Protein AF-A0A3C0NQE3-F1 (afdb_monomer)

Sequence (54 aa):
MQLIIVTGLSGSGKTIALRMLEDSGYYCIDNLPATLLPQIAEHIDTKSLPQTNQ

pLDDT: mean 85.25, std 15.98, range [42.25, 97.81]

Foldseek 3Di:
DDDDDQDDDPPPCSVVVQVVCVVVVDDDDPPDDPVCVVVVVVVVVPPPDPPDDD

Secondary structure (DSSP, 8-state):
--------STTSSHHHHHHHHHHTT-----S--GGGHHHHHHHHHGGG------

Solvent-accessible surface area (backbone atoms only — not comparable to full-atom values): 3842 Å² total; per-residue (Å²): 139,87,89,84,87,88,79,76,63,92,88,68,46,57,72,57,54,44,51,55,38,41,78,70,72,45,91,77,81,78,93,67,62,75,86,50,49,65,60,51,56,54,62,68,64,58,78,80,64,84,83,71,87,131

Radius of gyration: 14.61 Å; Cα contacts (8 Å, |Δi|>4): 15; chains: 1; bounding box: 36×34×27 Å

Mean predicted aligned error: 7.09 Å

Structure (mmCIF, N/CA/C/O backbone):
data_AF-A0A3C0NQE3-F1
#
_entry.id   AF-A0A3C0NQE3-F1
#
loop_
_atom_site.group_PDB
_atom_site.id
_atom_site.type_symbol
_atom_site.label_atom_id
_atom_site.label_alt_id
_atom_site.label_comp_id
_atom_site.label_asym_id
_atom_site.label_entity_id
_atom_site.label_seq_id
_atom_site.pdbx_PDB_ins_code
_atom_site.Cartn_x
_atom_site.Cartn_y
_atom_site.Cartn_z
_atom_site.occupancy
_atom_site.B_iso_or_equiv
_atom_site.auth_seq_id
_atom_site.auth_comp_id
_atom_site.auth_asym_id
_atom_site.auth_atom_id
_atom_site.pdbx_PDB_model_num
ATOM 1 N N . MET A 1 1 ? -10.729 -1.787 13.940 1.00 73.25 1 MET A N 1
ATOM 2 C CA . MET A 1 1 ? -10.285 -1.442 12.573 1.00 73.25 1 MET A CA 1
ATOM 3 C C . MET A 1 1 ? -9.083 -2.298 12.200 1.00 73.25 1 MET A C 1
ATOM 5 O O . MET A 1 1 ? -8.319 -2.620 13.100 1.00 73.25 1 MET A O 1
ATOM 9 N N . GLN A 1 2 ? -8.919 -2.694 10.933 1.00 85.44 2 GLN A N 1
ATOM 10 C CA . GLN A 1 2 ? -7.798 -3.538 10.493 1.00 85.44 2 GLN A CA 1
ATOM 11 C C . GLN A 1 2 ? -6.961 -2.806 9.435 1.00 85.44 2 GLN A C 1
ATOM 13 O O . GLN A 1 2 ? -7.494 -2.414 8.401 1.00 85.44 2 GLN A O 1
ATOM 18 N N . LEU A 1 3 ? -5.662 -2.637 9.698 1.00 89.38 3 LEU A N 1
ATOM 19 C CA . LEU A 1 3 ? -4.679 -2.077 8.764 1.00 89.38 3 LEU A CA 1
ATOM 20 C C .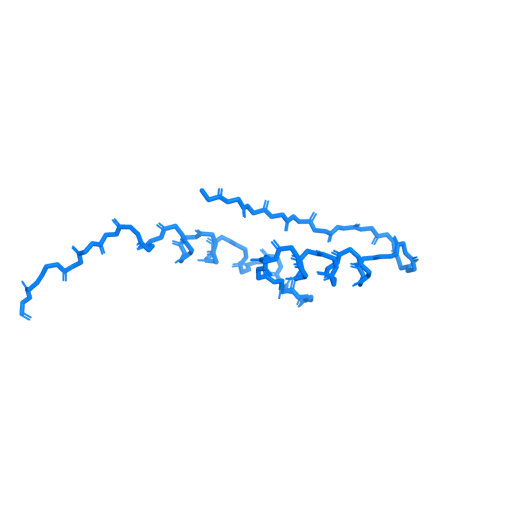 LEU A 1 3 ? -3.789 -3.207 8.238 1.00 89.38 3 LEU A C 1
ATOM 22 O O . LEU A 1 3 ? -3.186 -3.934 9.025 1.00 89.38 3 LEU A O 1
ATOM 26 N N . ILE A 1 4 ? -3.698 -3.344 6.915 1.00 92.75 4 ILE A N 1
ATOM 27 C CA . ILE A 1 4 ? -2.857 -4.347 6.250 1.00 92.75 4 ILE A CA 1
ATOM 28 C C . ILE A 1 4 ? -1.730 -3.629 5.510 1.00 92.75 4 ILE A C 1
ATOM 30 O O . ILE A 1 4 ? -1.986 -2.738 4.705 1.00 92.75 4 ILE A O 1
ATOM 34 N N . ILE A 1 5 ? -0.486 -4.044 5.757 1.00 93.50 5 ILE A N 1
ATOM 35 C CA . ILE A 1 5 ? 0.694 -3.537 5.049 1.00 93.50 5 ILE A CA 1
ATOM 36 C C . ILE A 1 5 ? 1.198 -4.629 4.104 1.00 93.50 5 ILE A C 1
ATOM 38 O O . ILE A 1 5 ? 1.664 -5.679 4.545 1.00 93.50 5 ILE A O 1
ATOM 42 N N . VAL A 1 6 ? 1.122 -4.370 2.799 1.00 94.44 6 VAL A N 1
ATOM 43 C CA . VAL A 1 6 ? 1.627 -5.275 1.758 1.00 94.44 6 VAL A CA 1
ATOM 44 C C . VAL A 1 6 ? 3.055 -4.873 1.393 1.00 94.44 6 VAL A C 1
ATOM 46 O O . VAL A 1 6 ? 3.295 -3.774 0.902 1.00 94.44 6 VAL A O 1
ATOM 49 N N . THR A 1 7 ? 4.020 -5.767 1.616 1.00 92.81 7 THR A N 1
ATOM 50 C CA . THR A 1 7 ? 5.444 -5.538 1.310 1.00 92.81 7 THR A CA 1
ATOM 51 C C . THR A 1 7 ? 6.025 -6.684 0.478 1.00 92.81 7 THR A C 1
ATOM 53 O O . THR A 1 7 ? 5.363 -7.693 0.238 1.00 92.81 7 THR A O 1
ATOM 56 N N . GLY A 1 8 ? 7.252 -6.518 -0.021 1.00 95.00 8 GLY A N 1
ATOM 57 C CA . GLY A 1 8 ? 7.958 -7.542 -0.794 1.00 95.00 8 GLY A CA 1
ATOM 58 C C . GLY A 1 8 ? 8.833 -6.964 -1.905 1.00 95.00 8 GLY A C 1
ATO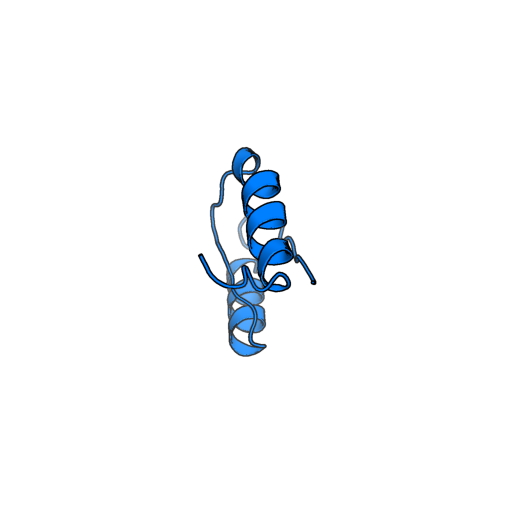M 59 O O . GLY A 1 8 ? 8.707 -5.791 -2.272 1.00 95.00 8 GLY A O 1
ATOM 60 N N . LEU A 1 9 ? 9.712 -7.796 -2.467 1.00 95.81 9 LEU A N 1
ATOM 61 C CA . LEU A 1 9 ? 10.601 -7.423 -3.574 1.00 95.81 9 LEU A CA 1
ATOM 62 C C . LEU A 1 9 ? 9.819 -7.052 -4.848 1.00 95.81 9 LEU A C 1
ATOM 64 O O . LEU A 1 9 ? 8.629 -7.346 -4.996 1.00 95.81 9 LEU A O 1
ATOM 68 N N . SER A 1 10 ? 10.480 -6.377 -5.792 1.00 94.62 10 SER A N 1
ATOM 69 C CA . SER 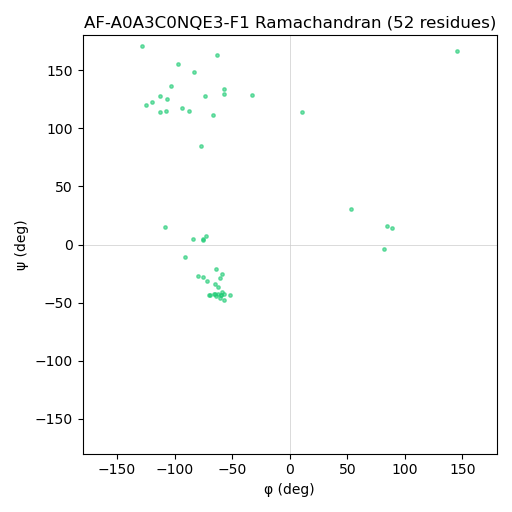A 1 10 ? 9.896 -6.145 -7.119 1.00 94.62 10 SER A CA 1
ATOM 70 C C . SER A 1 10 ? 9.534 -7.482 -7.778 1.00 94.62 10 SER A C 1
ATOM 72 O O . SER A 1 10 ? 10.307 -8.433 -7.709 1.00 94.62 10 SER A O 1
ATOM 74 N N . GLY A 1 11 ? 8.334 -7.576 -8.354 1.00 95.88 11 GLY A N 1
ATOM 75 C CA . GLY A 1 11 ? 7.820 -8.814 -8.949 1.00 95.88 11 GLY A CA 1
ATOM 76 C C . GLY A 1 11 ? 7.202 -9.831 -7.976 1.00 95.88 11 GLY A C 1
ATOM 77 O O . GLY A 1 11 ? 6.627 -10.807 -8.438 1.00 95.88 11 GLY A O 1
ATOM 78 N N . SER A 1 12 ? 7.211 -9.605 -6.655 1.00 96.50 12 SER A N 1
ATOM 79 C CA . SER A 1 12 ? 6.652 -10.554 -5.666 1.00 96.50 12 SER A CA 1
ATOM 80 C C . SER A 1 12 ? 5.115 -10.633 -5.624 1.00 96.50 12 SER A C 1
ATOM 82 O O . SER A 1 12 ? 4.558 -11.228 -4.707 1.00 96.50 12 SER A O 1
ATOM 84 N N . GLY A 1 13 ? 4.414 -9.984 -6.559 1.00 96.69 13 GLY A N 1
ATOM 85 C CA . GLY A 1 13 ? 2.951 -10.016 -6.632 1.00 96.69 13 GLY A CA 1
ATOM 86 C C . GLY A 1 13 ? 2.208 -9.010 -5.744 1.00 96.69 13 GLY A C 1
ATOM 87 O O . GLY A 1 13 ? 1.002 -9.156 -5.578 1.00 96.69 13 GLY A O 1
ATOM 88 N N . LYS A 1 14 ? 2.862 -7.962 -5.214 1.00 96.56 14 LYS A N 1
ATOM 89 C CA . LYS A 1 14 ? 2.196 -6.925 -4.387 1.00 96.56 14 LYS A CA 1
ATOM 90 C C . LYS A 1 14 ? 0.954 -6.326 -5.057 1.00 96.56 14 LYS A C 1
ATOM 92 O O . LYS A 1 14 ? -0.083 -6.215 -4.422 1.00 96.56 14 LYS A O 1
ATOM 97 N N . THR A 1 15 ? 1.032 -6.019 -6.352 1.00 96.06 15 THR A N 1
ATOM 98 C CA . THR A 1 15 ? -0.107 -5.495 -7.124 1.00 96.06 15 THR A CA 1
ATOM 99 C C . THR A 1 15 ? -1.272 -6.484 -7.186 1.00 96.06 15 THR A C 1
ATOM 101 O O . THR A 1 15 ? -2.424 -6.074 -7.130 1.00 96.06 15 THR A O 1
ATOM 104 N N . ILE A 1 16 ? -0.989 -7.788 -7.275 1.00 97.12 16 ILE A N 1
ATOM 105 C CA . ILE A 1 16 ? -2.025 -8.829 -7.263 1.00 97.12 16 ILE A CA 1
ATOM 106 C C . ILE A 1 16 ? -2.652 -8.915 -5.869 1.00 97.12 16 ILE A C 1
ATOM 108 O O . ILE A 1 16 ? -3.871 -8.969 -5.759 1.00 97.12 16 ILE A O 1
ATOM 112 N N . ALA A 1 17 ? -1.838 -8.870 -4.811 1.00 97.25 17 ALA A N 1
ATOM 113 C CA . ALA A 1 17 ? -2.332 -8.867 -3.438 1.00 97.25 17 ALA A CA 1
ATOM 114 C C . ALA A 1 17 ? -3.239 -7.658 -3.153 1.00 97.25 17 ALA A C 1
ATOM 116 O O . ALA A 1 17 ? -4.302 -7.837 -2.569 1.00 97.25 17 ALA A O 1
ATOM 117 N N . LEU A 1 18 ? -2.866 -6.455 -3.609 1.00 96.94 18 LEU A N 1
ATOM 118 C CA . LEU A 1 18 ? -3.709 -5.261 -3.477 1.00 96.94 18 LEU A CA 1
ATOM 119 C C . LEU A 1 18 ? -5.049 -5.427 -4.204 1.00 96.94 18 LEU A C 1
ATOM 121 O O . LEU A 1 18 ? -6.080 -5.188 -3.594 1.00 96.94 18 LEU A O 1
ATOM 125 N N . ARG A 1 19 ? -5.060 -5.931 -5.445 1.00 97.00 19 ARG A N 1
ATOM 126 C CA . ARG A 1 19 ? -6.315 -6.182 -6.183 1.00 97.00 19 ARG A CA 1
ATOM 127 C C . ARG A 1 19 ? -7.234 -7.170 -5.464 1.00 97.00 19 ARG A C 1
ATOM 129 O O . ARG A 1 19 ? -8.425 -6.929 -5.347 1.00 97.00 19 ARG A O 1
ATOM 136 N N . MET A 1 20 ? -6.677 -8.255 -4.928 1.00 97.81 20 MET A N 1
ATOM 137 C CA . MET A 1 20 ? -7.457 -9.243 -4.170 1.00 97.81 20 MET A CA 1
ATOM 138 C C . MET A 1 20 ? -8.027 -8.656 -2.871 1.00 97.81 20 MET A C 1
ATOM 140 O O . MET A 1 20 ? -9.119 -9.030 -2.441 1.00 97.81 20 MET A O 1
ATOM 144 N N . LEU A 1 21 ? -7.293 -7.738 -2.235 1.00 97.25 21 LEU A N 1
ATOM 145 C CA . LEU A 1 21 ? -7.776 -7.001 -1.070 1.00 97.25 21 LEU A CA 1
ATO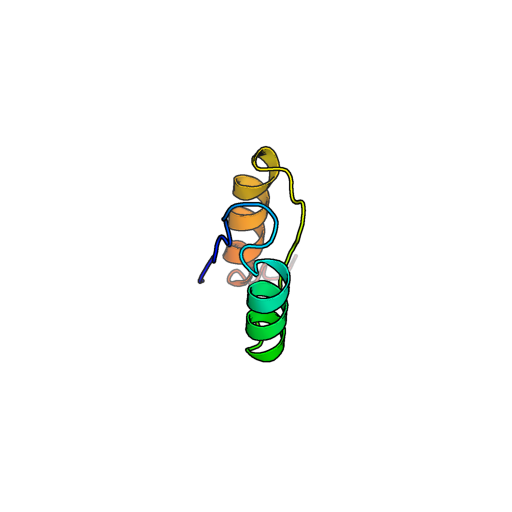M 146 C C . LEU A 1 21 ? -8.897 -6.028 -1.457 1.00 97.25 21 LEU A C 1
ATOM 148 O O . LEU A 1 21 ? -9.911 -5.992 -0.765 1.00 97.25 21 LEU A O 1
ATOM 152 N N . GLU A 1 22 ? -8.763 -5.304 -2.569 1.00 97.19 22 GLU A N 1
ATOM 153 C CA . GLU A 1 22 ? -9.828 -4.449 -3.114 1.00 97.19 22 GLU A CA 1
ATOM 154 C C . GLU A 1 22 ? -11.105 -5.252 -3.393 1.00 97.19 22 GLU A C 1
ATOM 156 O O . GLU A 1 22 ? -12.176 -4.883 -2.911 1.00 97.19 22 GLU A O 1
ATOM 161 N N . ASP A 1 23 ? -10.986 -6.402 -4.065 1.00 97.62 23 ASP A N 1
ATOM 162 C CA . ASP A 1 23 ? -12.106 -7.317 -4.337 1.00 97.62 23 ASP A CA 1
ATOM 163 C C . ASP A 1 23 ? -12.753 -7.847 -3.043 1.00 97.62 23 ASP A C 1
ATOM 165 O O . ASP A 1 23 ? -13.951 -8.126 -2.995 1.00 97.62 23 ASP A O 1
ATOM 169 N N . SER A 1 24 ? -11.970 -7.948 -1.965 1.00 96.69 24 SER A N 1
ATOM 170 C CA . SER A 1 24 ? -12.434 -8.353 -0.632 1.00 96.69 24 SER A CA 1
ATOM 171 C C . SER A 1 24 ? -13.032 -7.197 0.187 1.00 96.69 24 SER A C 1
ATOM 173 O O . SER A 1 24 ? -13.374 -7.389 1.355 1.00 96.69 24 SER A O 1
ATOM 175 N N . GLY A 1 25 ? -13.156 -6.000 -0.395 1.00 93.69 25 GLY A N 1
ATOM 176 C CA . GLY A 1 25 ? -13.765 -4.826 0.233 1.00 93.69 25 GLY A CA 1
ATOM 177 C C . GLY A 1 25 ? -12.806 -3.948 1.041 1.00 93.69 25 GLY A C 1
ATOM 178 O O . GLY A 1 25 ? -13.263 -3.104 1.815 1.00 93.69 25 GLY A O 1
ATOM 179 N N . TYR A 1 26 ? -11.490 -4.122 0.893 1.00 94.38 26 TYR A N 1
ATOM 180 C C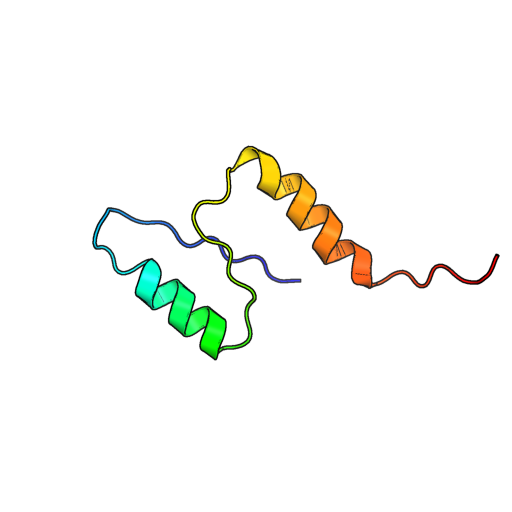A . TYR A 1 26 ? -10.506 -3.235 1.514 1.00 94.38 26 TYR A CA 1
ATOM 181 C C . TYR A 1 26 ? -10.273 -1.988 0.663 1.00 94.38 26 TYR A C 1
ATOM 183 O O . TYR A 1 26 ? -10.298 -2.025 -0.563 1.00 94.38 26 TYR A O 1
ATOM 191 N N . TYR A 1 27 ? -9.974 -0.876 1.332 1.00 92.12 27 TYR A N 1
ATOM 192 C CA . TYR A 1 27 ? -9.447 0.310 0.671 1.00 92.12 27 TYR A CA 1
ATOM 193 C C . TYR A 1 27 ? -7.923 0.207 0.592 1.00 92.12 27 TYR A C 1
ATOM 195 O O . TYR A 1 27 ? -7.243 0.198 1.622 1.00 92.12 27 TYR A O 1
ATOM 203 N N . CYS A 1 28 ? -7.389 0.108 -0.622 1.00 94.25 28 CYS A N 1
ATOM 204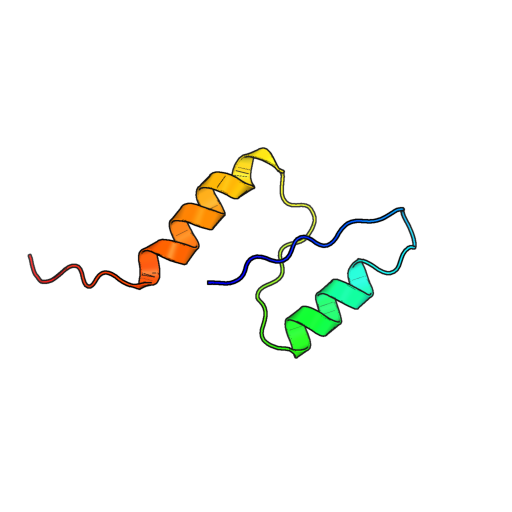 C CA . CYS A 1 28 ? -5.961 -0.042 -0.865 1.00 94.25 28 CYS A CA 1
ATOM 205 C C . CYS A 1 28 ? -5.333 1.279 -1.322 1.00 94.25 28 CYS A C 1
ATOM 207 O O . CYS A 1 28 ? -5.880 1.996 -2.155 1.00 94.25 28 CYS A O 1
ATOM 209 N N . ILE A 1 29 ? -4.161 1.598 -0.769 1.00 92.12 29 ILE A N 1
ATOM 210 C CA . ILE A 1 29 ? -3.350 2.753 -1.163 1.00 92.12 29 ILE A CA 1
ATOM 211 C C . ILE A 1 29 ? -1.966 2.219 -1.527 1.00 92.12 29 ILE A C 1
ATOM 213 O O . ILE A 1 29 ? -1.300 1.618 -0.684 1.00 92.12 29 ILE A O 1
ATOM 217 N N . ASP A 1 30 ? -1.539 2.432 -2.770 1.00 9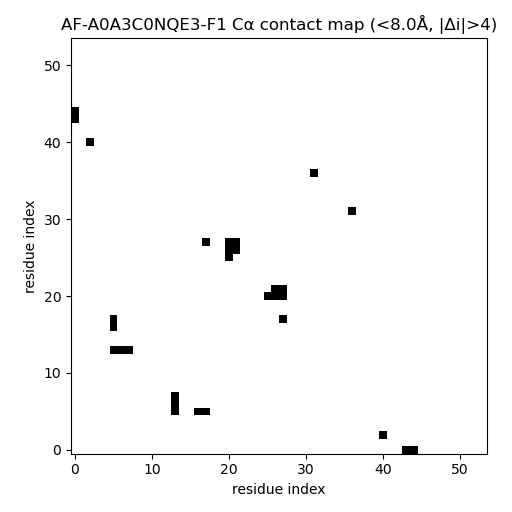2.38 30 ASP A N 1
ATOM 218 C CA . ASP A 1 30 ? -0.190 2.087 -3.228 1.00 92.38 30 ASP A CA 1
ATOM 219 C C . ASP A 1 30 ?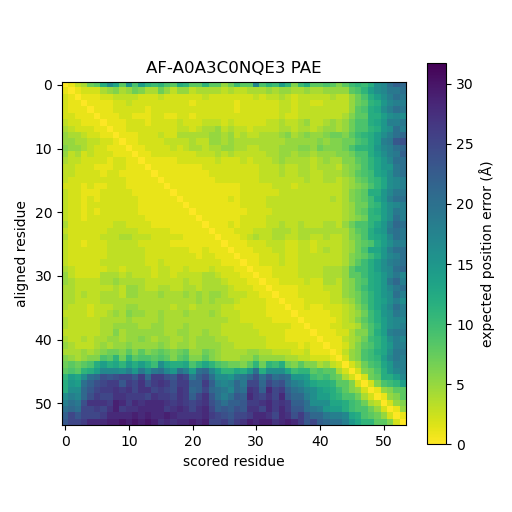 0.735 3.313 -3.178 1.00 92.38 30 ASP A C 1
ATOM 221 O O . ASP A 1 30 ? 0.285 4.457 -3.235 1.00 92.38 30 ASP A O 1
ATOM 225 N N . ASN A 1 31 ? 2.041 3.067 -3.069 1.00 89.62 31 ASN A N 1
ATOM 226 C CA . ASN A 1 31 ? 3.098 4.081 -3.064 1.00 89.62 31 ASN A CA 1
ATOM 227 C C . ASN A 1 31 ? 2.909 5.213 -2.029 1.00 89.62 31 ASN A C 1
ATOM 229 O O . ASN A 1 31 ? 3.333 6.352 -2.239 1.00 89.62 31 ASN A O 1
ATOM 233 N N . LEU A 1 32 ? 2.269 4.907 -0.898 1.00 90.31 32 LEU A N 1
ATOM 234 C CA . LEU A 1 32 ? 2.096 5.856 0.192 1.00 90.31 32 LEU A CA 1
ATOM 235 C C . LEU A 1 32 ? 3.426 6.056 0.947 1.00 90.31 32 LEU A C 1
ATOM 237 O O . LEU A 1 32 ? 4.009 5.078 1.425 1.00 90.31 32 LEU A O 1
ATOM 241 N N . PRO A 1 33 ? 3.888 7.304 1.141 1.00 93.12 33 PRO A N 1
ATOM 242 C CA . PRO A 1 33 ? 5.004 7.592 2.032 1.00 93.12 33 PRO A CA 1
ATOM 243 C C . PRO A 1 33 ? 4.734 7.097 3.458 1.00 93.12 33 PRO A C 1
ATOM 245 O O . PRO A 1 33 ? 3.715 7.431 4.062 1.00 93.12 33 PRO A O 1
ATOM 248 N N . ALA A 1 34 ? 5.681 6.356 4.039 1.00 90.12 34 ALA A N 1
ATOM 249 C CA . ALA A 1 34 ? 5.536 5.782 5.381 1.00 90.12 34 ALA A CA 1
ATOM 250 C C . ALA A 1 34 ? 5.288 6.837 6.479 1.00 90.12 34 ALA A C 1
ATOM 252 O O . ALA A 1 34 ? 4.660 6.543 7.493 1.00 90.12 34 ALA A O 1
ATOM 253 N N . THR A 1 35 ? 5.734 8.077 6.261 1.00 94.44 35 THR A N 1
ATOM 254 C CA . THR A 1 35 ? 5.518 9.213 7.168 1.00 94.44 35 THR A CA 1
ATOM 255 C C . THR A 1 35 ? 4.047 9.598 7.328 1.00 94.44 35 THR A C 1
ATOM 257 O O . THR A 1 35 ? 3.699 10.214 8.330 1.00 94.44 35 THR A O 1
ATOM 260 N N . LEU A 1 36 ? 3.180 9.226 6.380 1.00 91.69 36 LEU A N 1
ATOM 261 C CA . LEU A 1 36 ? 1.743 9.515 6.416 1.00 91.69 36 LEU A CA 1
ATOM 262 C C . LEU A 1 36 ? 0.919 8.409 7.093 1.00 91.69 36 LEU A C 1
ATOM 264 O O . LEU A 1 36 ? -0.256 8.618 7.388 1.00 91.69 36 LEU A O 1
ATOM 268 N N . LEU A 1 37 ? 1.515 7.243 7.377 1.00 90.00 37 LEU A N 1
ATOM 269 C CA . LEU A 1 37 ? 0.814 6.126 8.021 1.00 90.00 37 LEU A CA 1
ATOM 270 C C . LEU A 1 37 ? 0.182 6.491 9.379 1.00 90.00 37 LEU A C 1
ATOM 272 O O . LEU A 1 37 ? -0.969 6.106 9.584 1.00 90.00 37 LEU A O 1
ATOM 276 N N . PRO A 1 38 ? 0.848 7.241 10.286 1.00 89.56 38 PRO A N 1
ATOM 277 C CA . PRO A 1 38 ? 0.250 7.611 11.571 1.00 89.56 38 PRO A CA 1
ATOM 278 C C . PRO A 1 38 ? -1.005 8.474 11.409 1.00 89.56 38 PRO A C 1
ATOM 280 O O . PRO A 1 38 ? -2.015 8.212 12.054 1.00 89.56 38 PRO A O 1
ATOM 283 N N . GLN A 1 39 ? -0.963 9.452 10.498 1.00 88.75 39 GLN A N 1
ATOM 284 C CA . GLN A 1 39 ? -2.092 10.348 10.231 1.00 88.75 39 GLN A CA 1
ATOM 285 C C . GLN A 1 39 ? -3.289 9.573 9.680 1.00 88.75 39 GLN A C 1
ATOM 287 O O . GLN A 1 39 ? -4.421 9.758 10.117 1.00 88.75 39 GLN A O 1
ATOM 292 N N . ILE A 1 40 ? -3.046 8.662 8.738 1.00 87.50 40 ILE A N 1
ATOM 293 C CA . ILE A 1 40 ? -4.108 7.832 8.171 1.00 87.50 40 ILE A CA 1
ATOM 294 C C . ILE A 1 40 ? -4.697 6.907 9.239 1.00 87.50 40 ILE A C 1
ATOM 296 O O . ILE A 1 40 ? -5.915 6.791 9.326 1.00 87.50 40 ILE A O 1
ATOM 300 N N . ALA A 1 41 ? -3.871 6.287 10.082 1.00 85.50 41 ALA A N 1
ATOM 301 C CA . ALA A 1 41 ? -4.365 5.441 11.165 1.00 85.50 41 ALA A CA 1
ATOM 302 C C . ALA A 1 41 ? -5.290 6.211 12.128 1.00 85.50 41 ALA A C 1
ATOM 304 O O . ALA A 1 41 ? -6.342 5.693 12.493 1.00 85.50 41 ALA A O 1
ATOM 305 N N . GLU A 1 42 ? -4.954 7.458 12.466 1.00 87.88 42 GLU A N 1
ATOM 306 C CA . GLU A 1 42 ? -5.786 8.338 13.301 1.00 87.88 42 GLU A CA 1
ATOM 307 C C . GLU A 1 42 ? -7.112 8.723 12.615 1.00 87.88 42 GLU A C 1
ATOM 309 O O . GLU A 1 42 ? -8.186 8.688 13.225 1.00 87.88 42 GLU A O 1
ATOM 314 N N . HIS A 1 43 ? -7.068 9.037 11.317 1.00 83.75 43 HIS A N 1
ATOM 315 C CA . HIS A 1 43 ? -8.252 9.439 10.554 1.00 83.75 43 HIS A CA 1
ATOM 316 C C . HIS A 1 43 ? -9.239 8.301 10.275 1.00 83.75 43 HIS A C 1
ATOM 318 O O . HIS A 1 43 ? -10.440 8.548 10.166 1.00 83.75 43 HIS A O 1
ATOM 324 N N . ILE A 1 44 ? -8.770 7.059 10.130 1.00 80.19 44 ILE A N 1
ATOM 325 C CA . ILE A 1 44 ? -9.684 5.931 9.901 1.00 80.19 44 ILE A CA 1
ATOM 326 C C . ILE A 1 44 ? -10.323 5.484 11.239 1.00 80.19 44 ILE A C 1
ATOM 328 O O . ILE A 1 44 ? -11.466 5.025 11.239 1.00 80.19 44 ILE A O 1
ATOM 332 N N . ASP A 1 45 ? -9.658 5.693 12.385 1.00 71.38 45 ASP A N 1
ATOM 333 C CA . ASP A 1 45 ? -10.188 5.338 13.716 1.00 71.38 45 ASP A CA 1
ATOM 334 C C . ASP A 1 45 ? -11.267 6.323 14.208 1.00 71.38 45 ASP A C 1
ATOM 336 O O . ASP A 1 45 ? -12.209 5.960 14.909 1.00 71.38 45 ASP A O 1
ATOM 340 N N . THR A 1 46 ? -11.210 7.579 13.761 1.00 59.94 46 THR A N 1
ATOM 341 C CA . THR A 1 46 ? -12.112 8.657 14.206 1.00 59.94 46 THR A CA 1
ATOM 342 C C . THR A 1 46 ? -13.535 8.604 13.632 1.00 59.94 46 THR A C 1
ATOM 344 O O . THR A 1 46 ? -14.364 9.454 13.960 1.00 59.94 46 THR A O 1
ATOM 347 N N . LYS A 1 47 ? -13.897 7.579 12.846 1.00 53.62 47 LYS A N 1
ATOM 348 C CA . LYS A 1 47 ? -15.266 7.422 12.315 1.00 53.62 47 LYS A CA 1
ATOM 349 C C . LYS A 1 47 ? -16.317 6.929 13.327 1.00 53.62 47 LYS A C 1
ATOM 351 O O . LYS A 1 47 ? -17.464 6.733 12.933 1.00 53.62 47 LYS A O 1
ATOM 356 N N . SER A 1 48 ? -15.982 6.764 14.610 1.00 53.47 48 SER A N 1
ATOM 357 C CA . SER A 1 48 ? -16.928 6.332 15.657 1.00 53.47 48 SER A CA 1
ATOM 358 C C . SER A 1 48 ? -17.351 7.404 16.672 1.00 53.47 48 SER A C 1
ATOM 360 O O . SER A 1 48 ? -17.941 7.052 17.691 1.00 53.47 48 SER A O 1
ATOM 362 N N . LEU A 1 49 ? -17.126 8.699 16.422 1.00 54.62 49 LEU A N 1
ATOM 363 C CA . LEU A 1 49 ? -17.680 9.758 17.279 1.00 54.62 49 LEU A CA 1
ATOM 364 C C . LEU A 1 49 ? -18.733 10.592 16.531 1.00 54.62 49 LEU A C 1
ATOM 366 O O . LEU A 1 49 ? -18.381 11.323 15.603 1.00 54.62 49 LEU A O 1
ATOM 370 N N . PRO A 1 50 ? -20.018 10.539 16.932 1.00 52.16 50 PRO A N 1
ATOM 371 C CA . PRO A 1 50 ? -20.972 11.563 16.544 1.00 52.16 50 PRO A CA 1
ATOM 372 C C . PRO A 1 50 ? -20.557 12.871 17.222 1.00 52.16 50 PRO A C 1
ATOM 374 O O . PRO A 1 50 ? -20.670 13.009 18.440 1.00 52.16 50 PRO A O 1
ATOM 377 N N . GLN A 1 51 ? -20.099 13.855 16.447 1.00 55.03 51 GLN A N 1
ATOM 378 C CA . GLN A 1 51 ? -20.169 15.239 16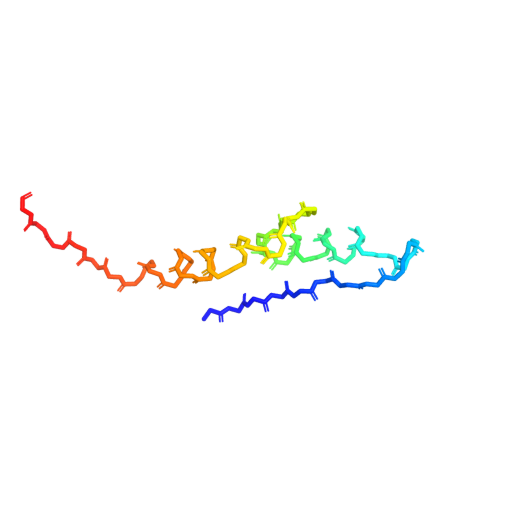.907 1.00 55.03 51 GLN A CA 1
ATOM 379 C C . GLN A 1 51 ? -21.615 15.706 16.746 1.00 55.03 51 GLN A C 1
ATOM 381 O O . GLN A 1 51 ? -22.038 16.230 15.720 1.00 55.03 51 GLN A O 1
ATOM 386 N N . THR A 1 52 ? -22.378 15.377 17.787 1.00 51.62 52 THR A N 1
ATOM 387 C CA . THR A 1 52 ? -23.573 16.064 18.266 1.00 51.62 52 THR A CA 1
ATOM 388 C C . THR A 1 52 ? -23.485 17.570 18.024 1.00 51.62 52 THR A C 1
ATOM 390 O O . THR A 1 52 ? -22.509 18.192 18.432 1.00 51.62 52 THR A O 1
ATOM 393 N N . ASN A 1 53 ? -24.535 18.108 17.399 1.00 44.47 53 ASN A N 1
ATOM 394 C CA . ASN A 1 53 ? -25.023 19.490 17.439 1.00 44.47 53 ASN A CA 1
ATOM 395 C C . ASN A 1 53 ? -24.105 20.538 18.099 1.00 44.47 53 ASN A C 1
ATOM 397 O O . ASN A 1 53 ? -24.011 20.595 19.329 1.00 44.47 53 ASN A O 1
ATOM 401 N N . GLN A 1 54 ? -23.611 21.469 17.284 1.00 42.25 54 GLN A N 1
ATOM 402 C CA . GLN A 1 54 ? -23.740 22.900 17.569 1.00 42.25 54 GLN A CA 1
ATOM 403 C C . GLN A 1 54 ? -24.344 23.591 16.353 1.00 42.25 54 GLN A C 1
ATOM 405 O O . GLN A 1 54 ? -23.890 23.284 15.228 1.00 42.25 54 GLN A O 1
#